Protein AF-A0A840YMT1-F1 (afdb_monomer_lite)

Foldseek 3Di:
DDFADDDDPDDPDRVLVVVLCCCCVVVVDDNVNDDDDRGHDDPLSVLLSVLVVCVVVVHDLVAWDKQFAALVVVVVCPDPVVQVVNCVPPVHHQWDFADDPDSGITTTRGDPSSVDQDPPPPSRD

InterPro domains:
  IPR003848 Domain of unknown function DUF218 [PF02698] (3-71)
  IPR014729 Rossmann-like alpha/beta/alpha sandwich fold [G3DSA:3.40.50.620] (3-75)

Structure (mmCIF, N/CA/C/O backbone):
data_AF-A0A840YMT1-F1
#
_entry.id   AF-A0A840YMT1-F1
#
loop_
_atom_site.group_PDB
_atom_site.id
_atom_site.type_symbol
_atom_site.label_atom_id
_atom_site.label_alt_id
_atom_site.label_comp_id
_atom_site.label_asym_id
_atom_site.label_entity_id
_atom_site.label_seq_id
_atom_site.pdbx_PDB_ins_code
_atom_site.Cartn_x
_atom_site.Cartn_y
_atom_site.Cartn_z
_atom_site.occupancy
_atom_site.B_iso_or_equiv
_atom_site.auth_seq_id
_atom_site.auth_comp_id
_atom_site.auth_asym_id
_atom_site.auth_atom_id
_atom_site.pdbx_PDB_model_num
ATOM 1 N N . MET A 1 1 ? 11.744 -19.895 0.369 1.00 30.20 1 MET A N 1
ATOM 2 C CA . MET A 1 1 ? 10.490 -19.388 0.963 1.00 30.20 1 MET A CA 1
ATOM 3 C C . MET A 1 1 ? 10.846 -18.358 2.034 1.00 30.20 1 MET A C 1
ATOM 5 O O . MET A 1 1 ? 11.287 -18.741 3.109 1.00 30.20 1 MET A O 1
ATOM 9 N N . THR A 1 2 ? 10.772 -17.061 1.722 1.00 32.38 2 THR A N 1
ATOM 10 C CA . THR A 1 2 ? 11.031 -15.965 2.683 1.00 32.38 2 THR A CA 1
ATOM 11 C C . THR A 1 2 ? 10.104 -14.778 2.410 1.00 32.38 2 THR A C 1
ATOM 13 O O . THR A 1 2 ? 10.580 -13.664 2.250 1.00 32.38 2 THR A O 1
ATOM 16 N N . GLY A 1 3 ? 8.793 -15.025 2.305 1.00 33.50 3 GLY A N 1
ATOM 17 C CA . GLY A 1 3 ? 7.747 -13.992 2.380 1.00 33.50 3 GLY A CA 1
ATOM 18 C C . GLY A 1 3 ? 7.661 -13.433 3.804 1.00 33.50 3 GLY A C 1
ATOM 19 O O . GLY A 1 3 ? 7.792 -14.213 4.745 1.00 33.50 3 GLY A O 1
ATOM 20 N N . GLY A 1 4 ? 7.515 -12.119 3.986 1.00 36.34 4 GLY A N 1
ATOM 21 C CA . GLY A 1 4 ? 7.139 -11.524 5.280 1.00 36.34 4 GLY A CA 1
ATOM 22 C C . GLY A 1 4 ? 8.239 -11.100 6.267 1.00 36.34 4 GLY A C 1
ATOM 23 O O . GLY A 1 4 ? 7.937 -10.411 7.234 1.00 36.34 4 GLY A O 1
ATOM 24 N N . ARG A 1 5 ? 9.513 -11.48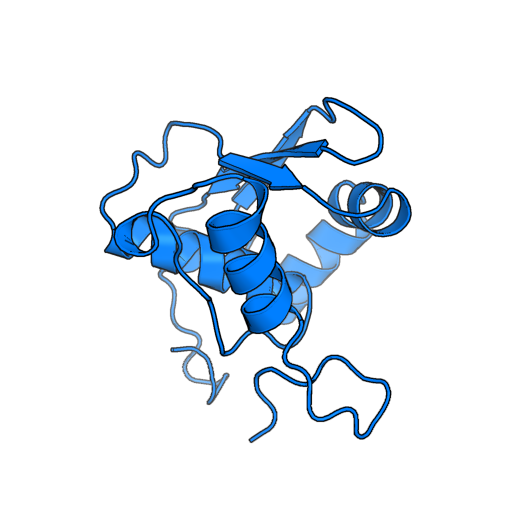0 6.094 1.00 43.16 5 ARG A N 1
ATOM 25 C CA . ARG A 1 5 ? 10.551 -11.223 7.121 1.00 43.16 5 ARG A CA 1
ATOM 26 C C . ARG A 1 5 ? 11.340 -9.940 6.862 1.00 43.16 5 ARG A C 1
ATOM 28 O O . ARG A 1 5 ? 12.496 -10.006 6.442 1.00 43.16 5 ARG A O 1
ATOM 35 N N . ALA A 1 6 ? 10.742 -8.786 7.149 1.00 38.09 6 ALA A N 1
ATOM 36 C CA . 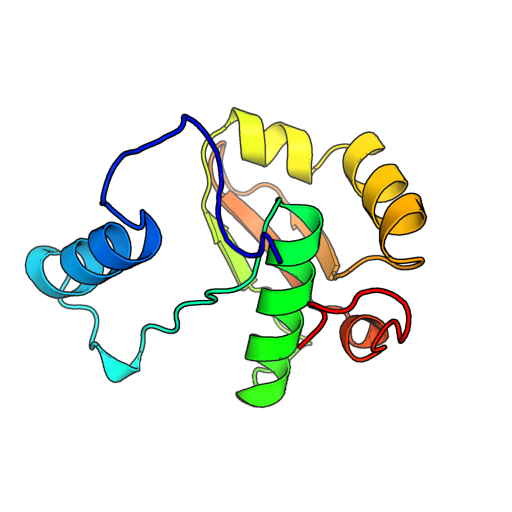ALA A 1 6 ? 11.523 -7.572 7.367 1.00 38.09 6 ALA A CA 1
ATOM 37 C C . ALA A 1 6 ? 12.448 -7.804 8.580 1.00 38.09 6 ALA A C 1
ATOM 39 O O . ALA A 1 6 ? 11.995 -8.095 9.681 1.00 38.09 6 ALA A O 1
ATOM 40 N N . HIS A 1 7 ? 13.759 -7.785 8.350 1.00 37.50 7 HIS A N 1
ATOM 41 C CA . HIS A 1 7 ? 14.780 -7.937 9.390 1.00 37.50 7 HIS A CA 1
ATOM 42 C C . HIS A 1 7 ? 14.964 -6.615 10.166 1.00 37.50 7 HIS A C 1
ATOM 44 O O . HIS A 1 7 ? 14.860 -5.555 9.550 1.00 37.50 7 HIS A O 1
ATOM 50 N N . PRO A 1 8 ? 15.297 -6.652 11.475 1.00 39.00 8 PRO A N 1
ATOM 51 C CA . PRO A 1 8 ? 16.264 -7.564 12.079 1.00 39.00 8 PRO A CA 1
ATOM 52 C C . PRO A 1 8 ? 15.703 -8.927 12.493 1.00 39.00 8 PRO A C 1
ATOM 54 O O . PRO A 1 8 ? 14.521 -9.125 12.735 1.00 39.00 8 PRO A O 1
ATOM 57 N N . ARG A 1 9 ? 16.624 -9.886 12.536 1.00 38.31 9 ARG A N 1
ATOM 58 C CA . ARG A 1 9 ? 16.445 -11.316 12.803 1.00 38.31 9 ARG A CA 1
ATOM 59 C C . ARG A 1 9 ? 15.851 -11.491 14.207 1.00 38.31 9 ARG A C 1
ATOM 61 O O . ARG A 1 9 ? 16.431 -10.982 15.157 1.00 38.31 9 ARG A O 1
ATOM 68 N N . ALA A 1 10 ? 14.798 -12.298 14.328 1.00 37.69 10 ALA A N 1
ATOM 69 C CA . ALA A 1 10 ? 14.352 -12.912 15.584 1.00 37.69 10 ALA A CA 1
ATOM 70 C C . ALA A 1 10 ? 13.682 -12.008 16.642 1.00 37.69 10 ALA A C 1
ATOM 72 O O . ALA A 1 10 ? 14.043 -12.054 17.815 1.00 37.69 10 ALA A O 1
ATOM 73 N N . THR A 1 11 ? 12.612 -11.305 16.280 1.00 36.50 11 THR A N 1
ATOM 74 C CA . THR A 1 11 ? 11.575 -10.944 17.258 1.00 36.50 11 THR A CA 1
ATOM 75 C C . THR A 1 11 ? 10.278 -11.650 16.877 1.00 36.50 11 THR A C 1
ATOM 77 O O . THR A 1 11 ? 9.831 -11.586 15.737 1.00 36.50 11 THR A O 1
ATOM 80 N N . GLY A 1 12 ? 9.690 -12.390 17.819 1.00 41.44 12 GLY A N 1
ATOM 81 C CA . GLY A 1 12 ? 8.434 -13.132 17.644 1.00 41.44 12 GLY A CA 1
ATOM 82 C C . GLY A 1 12 ? 7.190 -12.241 17.571 1.00 41.44 12 GLY A C 1
ATOM 83 O O . GLY A 1 12 ? 6.121 -12.678 17.975 1.00 41.44 12 GLY A O 1
ATOM 84 N N . PHE A 1 13 ? 7.342 -11.004 17.096 1.00 47.00 13 PHE A N 1
ATOM 85 C CA . PHE A 1 13 ? 6.286 -10.007 16.981 1.00 47.00 13 PHE A CA 1
ATOM 86 C C . PHE A 1 13 ? 6.138 -9.646 15.505 1.00 47.00 13 PHE A C 1
ATOM 88 O O . PHE A 1 13 ? 7.043 -9.060 14.908 1.00 47.00 13 PHE A O 1
ATOM 95 N N . VAL A 1 14 ? 5.020 -10.034 14.898 1.00 71.94 14 VAL A N 1
ATOM 96 C CA . VAL A 1 14 ? 4.656 -9.589 13.551 1.00 71.94 14 VAL A CA 1
ATOM 97 C C . VAL A 1 14 ? 4.119 -8.168 13.707 1.00 71.94 14 VAL A C 1
ATOM 99 O O . VAL A 1 14 ? 3.065 -7.978 14.303 1.00 71.94 14 VAL A O 1
ATOM 102 N N . GLU A 1 15 ? 4.842 -7.160 13.212 1.00 78.00 15 GLU A N 1
ATOM 103 C CA . GLU A 1 15 ? 4.470 -5.735 13.326 1.00 78.00 15 GLU A CA 1
ATOM 104 C C . GLU A 1 15 ? 2.997 -5.479 12.957 1.00 78.00 15 GLU A C 1
ATOM 106 O O . GLU A 1 15 ? 2.302 -4.728 13.637 1.00 78.00 15 GLU A O 1
ATOM 111 N N . ALA A 1 16 ? 2.490 -6.180 11.937 1.00 84.31 16 ALA A N 1
ATOM 112 C CA . ALA A 1 16 ? 1.097 -6.095 11.512 1.00 84.31 16 ALA A CA 1
ATOM 113 C C . ALA A 1 16 ? 0.085 -6.577 12.573 1.00 84.31 16 ALA A C 1
ATOM 115 O O . ALA A 1 16 ? -0.989 -5.986 12.689 1.00 84.31 16 ALA A O 1
ATOM 116 N N . ASP A 1 17 ? 0.414 -7.606 13.361 1.00 88.81 17 ASP A N 1
ATOM 117 C CA . ASP A 1 17 ? -0.459 -8.112 14.429 1.00 88.81 17 ASP A CA 1
ATOM 118 C C . ASP A 1 17 ? -0.528 -7.123 15.598 1.00 88.81 17 ASP A C 1
ATOM 120 O O . ASP A 1 17 ? -1.616 -6.835 16.096 1.00 88.81 17 ASP A O 1
ATOM 124 N N . GLU A 1 18 ? 0.607 -6.525 15.971 1.00 91.00 18 GLU A N 1
ATOM 125 C CA . GLU A 1 18 ? 0.672 -5.475 16.998 1.00 91.00 18 GLU A CA 1
ATOM 126 C C . GLU A 1 18 ? -0.072 -4.208 16.553 1.00 91.00 18 GLU A C 1
ATOM 128 O O . GLU A 1 18 ? -0.851 -3.628 17.313 1.00 91.00 18 GLU A O 1
ATOM 133 N N . MET A 1 19 ? 0.097 -3.798 15.291 1.00 91.69 19 MET A N 1
ATOM 134 C CA . MET A 1 19 ? -0.664 -2.689 14.713 1.00 91.69 19 MET A CA 1
ATOM 135 C C . MET A 1 19 ? -2.167 -2.979 14.722 1.00 91.69 19 MET A C 1
ATOM 137 O O . MET A 1 19 ? -2.956 -2.115 15.108 1.00 91.69 19 MET A O 1
ATOM 141 N N . ARG A 1 20 ? -2.581 -4.193 14.341 1.00 93.69 20 ARG A N 1
ATOM 142 C CA . ARG A 1 20 ? -3.987 -4.607 14.386 1.00 93.69 20 ARG A CA 1
ATOM 143 C C . ARG A 1 20 ? -4.532 -4.588 15.812 1.00 93.69 20 ARG A C 1
ATOM 145 O O . ARG A 1 20 ? -5.626 -4.064 16.017 1.00 93.69 20 ARG A O 1
ATOM 152 N N . ALA A 1 21 ? -3.792 -5.123 16.782 1.00 94.56 21 ALA A N 1
ATOM 153 C CA . ALA A 1 21 ? -4.180 -5.094 18.189 1.00 94.56 21 ALA A CA 1
ATOM 154 C C . ALA A 1 21 ? -4.349 -3.650 18.678 1.00 94.56 21 ALA A C 1
ATOM 156 O O . ALA A 1 21 ? -5.399 -3.300 19.210 1.00 94.56 21 ALA A O 1
ATOM 157 N N . ALA A 1 22 ? -3.391 -2.765 18.386 1.00 95.50 22 ALA A N 1
ATOM 158 C CA . ALA A 1 22 ? -3.488 -1.351 18.737 1.00 95.50 22 ALA A CA 1
ATOM 159 C C . ALA A 1 22 ? -4.714 -0.665 18.098 1.00 95.50 22 ALA A C 1
ATOM 161 O O . ALA A 1 22 ? -5.432 0.067 18.785 1.00 95.50 22 ALA A O 1
ATOM 162 N N . LEU A 1 23 ? -4.992 -0.911 16.812 1.00 96.62 23 LEU A N 1
ATOM 163 C CA . LEU A 1 23 ? -6.167 -0.370 16.113 1.00 96.62 23 LEU A CA 1
ATOM 164 C C . LEU A 1 23 ? -7.486 -0.804 16.772 1.00 96.62 23 LEU A C 1
ATOM 166 O O . LEU A 1 23 ? -8.389 0.019 16.937 1.00 96.62 23 LEU A O 1
ATOM 170 N N . ILE A 1 24 ? -7.588 -2.064 17.194 1.00 97.75 24 ILE A N 1
ATOM 171 C CA . ILE A 1 24 ? -8.783 -2.600 17.858 1.00 97.75 24 ILE A CA 1
ATOM 172 C C . ILE A 1 24 ? -8.882 -2.076 19.294 1.00 97.75 24 ILE A C 1
ATOM 174 O O . ILE A 1 24 ? -9.875 -1.453 19.674 1.00 97.75 24 ILE A O 1
ATOM 178 N N . ASP A 1 25 ? -7.847 -2.289 20.099 1.00 97.75 25 ASP A N 1
ATOM 179 C CA . ASP A 1 25 ? -7.915 -2.105 21.545 1.00 97.75 25 ASP A CA 1
ATOM 180 C C . ASP A 1 25 ? -7.907 -0.631 21.934 1.00 97.75 25 ASP A C 1
ATOM 182 O O . ASP A 1 25 ? -8.680 -0.213 22.804 1.00 97.75 25 ASP A O 1
ATOM 186 N N . ARG A 1 26 ? -7.081 0.180 21.266 1.00 97.56 26 ARG A N 1
ATOM 187 C CA . ARG A 1 26 ? -6.930 1.607 21.574 1.00 97.56 26 ARG A CA 1
ATOM 188 C C . ARG A 1 26 ? -7.865 2.485 20.756 1.00 97.56 26 ARG A C 1
ATOM 190 O O . ARG A 1 26 ? -8.446 3.413 21.311 1.00 97.56 26 ARG A O 1
ATOM 197 N N . TYR A 1 27 ? -8.006 2.204 19.463 1.00 97.12 27 TYR A N 1
ATOM 198 C CA . TYR A 1 27 ? -8.741 3.074 18.535 1.00 97.12 27 TYR A CA 1
ATOM 199 C C . TYR A 1 27 ? -10.140 2.561 18.177 1.00 97.12 27 TYR A C 1
ATOM 201 O O . TYR A 1 27 ? -10.875 3.252 17.477 1.00 97.12 27 TYR A O 1
ATOM 209 N N . LYS A 1 28 ? -10.536 1.391 18.698 1.00 97.75 28 LYS A N 1
ATOM 210 C CA . LYS A 1 28 ? -11.873 0.797 18.526 1.00 97.75 28 LYS A CA 1
ATOM 211 C C . LYS A 1 28 ? -12.259 0.567 17.065 1.00 97.75 28 LYS A C 1
ATOM 213 O O . LYS A 1 28 ? -13.443 0.534 16.733 1.00 97.75 28 LYS A O 1
ATOM 218 N N . VAL A 1 29 ? -11.268 0.364 16.197 1.00 97.44 29 VAL A N 1
ATOM 219 C CA . VAL A 1 29 ? -11.508 -0.047 14.814 1.00 97.44 29 VAL A CA 1
ATOM 220 C C . VAL A 1 29 ? -12.057 -1.478 14.830 1.00 97.44 29 VAL A C 1
ATOM 222 O O . VAL A 1 29 ? -11.444 -2.352 15.448 1.00 97.44 29 VAL A O 1
ATOM 225 N N . PRO A 1 30 ? -13.200 -1.759 14.177 1.00 97.69 30 PRO A N 1
ATOM 226 C CA . PRO A 1 30 ? -13.733 -3.112 14.116 1.00 97.69 30 PRO A CA 1
ATOM 227 C C . PRO A 1 30 ? -12.730 -4.075 13.481 1.00 97.69 30 PRO A C 1
ATOM 229 O O . PRO A 1 30 ? -12.189 -3.798 12.414 1.00 97.69 30 PRO A O 1
ATOM 232 N N . ALA A 1 31 ? -12.543 -5.248 14.085 1.00 95.88 31 ALA A N 1
ATOM 233 C CA . ALA A 1 31 ? -11.644 -6.278 13.562 1.00 95.88 31 ALA A CA 1
ATOM 234 C C . ALA A 1 31 ? -11.951 -6.667 12.102 1.00 95.88 31 ALA A C 1
ATOM 236 O O . ALA A 1 31 ? -11.031 -6.950 11.343 1.00 95.88 31 ALA A O 1
ATOM 237 N N . ALA A 1 32 ? -13.230 -6.652 11.712 1.00 95.62 32 ALA A N 1
ATOM 238 C CA . ALA A 1 32 ? -13.684 -6.946 10.352 1.00 95.62 32 ALA A CA 1
ATOM 239 C C . ALA A 1 32 ? -13.349 -5.842 9.328 1.00 95.62 32 ALA A C 1
ATOM 241 O O . ALA A 1 32 ? -13.456 -6.076 8.130 1.00 95.62 32 ALA A O 1
ATOM 242 N N . ALA A 1 33 ? -12.953 -4.650 9.784 1.00 94.75 33 ALA A N 1
ATOM 243 C CA . ALA A 1 33 ? -12.515 -3.541 8.937 1.00 94.75 33 ALA A CA 1
ATOM 244 C C . ALA A 1 33 ? -10.986 -3.505 8.747 1.00 94.75 33 ALA A C 1
ATOM 246 O O . ALA A 1 33 ? -10.470 -2.588 8.113 1.00 94.75 33 ALA A O 1
ATOM 247 N N . ILE A 1 34 ? -10.256 -4.473 9.314 1.00 94.81 34 ILE A N 1
ATOM 248 C CA . ILE A 1 34 ? -8.796 -4.551 9.243 1.00 94.81 34 ILE A CA 1
ATOM 249 C C . ILE A 1 34 ? -8.412 -5.793 8.449 1.00 94.81 34 ILE A C 1
ATOM 251 O O . ILE A 1 34 ? -8.774 -6.911 8.812 1.00 94.81 34 ILE A O 1
ATOM 255 N N . VAL A 1 35 ? -7.621 -5.590 7.401 1.00 93.31 35 VAL A N 1
ATOM 256 C CA . VAL A 1 35 ? -7.042 -6.662 6.590 1.00 93.31 35 VAL A CA 1
ATOM 257 C C . VAL A 1 35 ? -5.528 -6.622 6.747 1.00 93.31 35 VAL A C 1
ATOM 259 O O . VAL A 1 35 ? -4.926 -5.553 6.674 1.00 93.31 35 VAL A O 1
ATOM 262 N N . ILE A 1 36 ? -4.923 -7.787 6.978 1.00 91.19 36 ILE A N 1
ATOM 263 C CA . ILE A 1 36 ? -3.470 -7.955 7.055 1.00 91.19 36 ILE A CA 1
ATOM 264 C C . ILE A 1 36 ? -2.997 -8.651 5.783 1.00 91.19 36 ILE A C 1
ATOM 266 O O . ILE A 1 36 ? -3.536 -9.685 5.394 1.00 91.19 36 ILE A O 1
ATOM 270 N N . GLU A 1 37 ? -1.962 -8.094 5.165 1.00 88.31 37 GLU A N 1
ATOM 271 C CA . GLU A 1 37 ? -1.229 -8.719 4.069 1.00 88.31 37 GLU A CA 1
ATOM 272 C C . GLU A 1 37 ? -0.011 -9.466 4.655 1.00 88.31 37 GLU A C 1
ATOM 274 O O . GLU A 1 37 ? 0.839 -8.819 5.269 1.00 88.31 37 GLU A O 1
ATOM 279 N N . PRO A 1 38 ? 0.082 -10.808 4.541 1.00 80.12 38 PRO A N 1
ATOM 280 C CA . PRO A 1 38 ? 1.095 -11.580 5.268 1.00 80.12 38 PRO A CA 1
ATOM 281 C C . PRO A 1 38 ? 2.352 -11.924 4.448 1.00 80.12 38 PRO A C 1
ATOM 283 O O . PRO A 1 38 ? 3.289 -12.515 4.993 1.00 80.12 38 PRO A O 1
ATOM 286 N N . TYR A 1 39 ? 2.394 -11.625 3.146 1.00 78.44 39 TYR A N 1
ATOM 287 C CA . TYR A 1 39 ? 3.409 -12.167 2.237 1.00 78.44 39 TYR A CA 1
ATOM 288 C C . TYR A 1 39 ? 4.467 -11.151 1.793 1.00 78.44 39 TYR A C 1
ATOM 290 O O . TYR A 1 39 ? 5.552 -11.566 1.360 1.00 78.44 39 TYR A O 1
ATOM 298 N N . ALA A 1 40 ? 4.216 -9.843 1.903 1.00 79.00 40 ALA A N 1
ATOM 299 C CA . ALA A 1 40 ? 5.151 -8.826 1.441 1.00 79.00 40 ALA A CA 1
ATOM 300 C C . ALA A 1 40 ? 6.501 -8.908 2.156 1.00 79.00 40 ALA A C 1
ATOM 302 O O . ALA A 1 40 ? 6.611 -9.095 3.362 1.00 79.00 40 ALA A O 1
ATOM 303 N N . ARG A 1 41 ? 7.567 -8.744 1.376 1.00 77.88 41 ARG A N 1
ATOM 304 C CA . ARG A 1 41 ? 8.961 -8.821 1.846 1.00 77.88 41 ARG A CA 1
ATOM 305 C C . ARG A 1 41 ? 9.599 -7.444 1.949 1.00 77.88 41 ARG A C 1
ATOM 307 O O . ARG A 1 41 ? 10.447 -7.210 2.799 1.00 77.88 41 ARG A O 1
ATOM 314 N N . HIS A 1 42 ? 9.186 -6.556 1.051 1.00 84.19 42 HIS A N 1
ATOM 315 C CA . HIS A 1 42 ? 9.688 -5.197 0.903 1.00 84.19 42 HIS A CA 1
ATOM 316 C C . HIS A 1 42 ? 8.559 -4.285 0.408 1.00 84.19 42 HIS A C 1
ATOM 318 O O . HIS A 1 42 ? 7.494 -4.756 -0.001 1.00 84.19 42 HIS A O 1
ATOM 324 N N . THR A 1 43 ? 8.812 -2.976 0.385 1.00 87.94 43 THR A N 1
ATOM 325 C CA . THR A 1 43 ? 7.841 -1.949 -0.023 1.00 87.94 43 THR A CA 1
ATOM 326 C C . THR A 1 43 ? 7.243 -2.189 -1.416 1.00 87.94 43 THR A C 1
ATOM 328 O O . THR A 1 43 ? 6.049 -1.984 -1.592 1.00 87.94 43 THR A O 1
ATOM 331 N N . THR A 1 44 ? 8.032 -2.675 -2.385 1.00 90.19 44 THR A N 1
ATOM 332 C CA . THR A 1 44 ? 7.554 -2.996 -3.745 1.00 90.19 44 THR A CA 1
ATOM 333 C C . THR A 1 44 ? 6.425 -4.037 -3.707 1.00 90.19 44 THR A C 1
ATOM 335 O O . THR A 1 44 ? 5.310 -3.780 -4.155 1.00 90.19 44 THR A O 1
ATOM 338 N N . THR A 1 45 ? 6.688 -5.195 -3.085 1.00 88.69 45 THR A N 1
ATOM 339 C CA . THR A 1 45 ? 5.698 -6.275 -2.924 1.00 88.69 45 THR A CA 1
ATOM 340 C C . THR A 1 45 ? 4.542 -5.887 -2.007 1.00 88.69 45 THR A C 1
ATOM 342 O O . THR A 1 45 ? 3.442 -6.389 -2.187 1.00 88.69 45 THR A O 1
ATOM 345 N N . ASN A 1 46 ? 4.772 -4.981 -1.049 1.00 90.94 46 ASN A N 1
ATOM 346 C CA . ASN A 1 46 ? 3.723 -4.483 -0.163 1.00 90.94 46 ASN A CA 1
ATOM 347 C C . ASN A 1 46 ? 2.671 -3.695 -0.951 1.00 90.94 46 ASN A C 1
ATOM 349 O O . ASN A 1 46 ? 1.494 -4.026 -0.864 1.00 90.94 46 ASN A O 1
ATOM 353 N N . LEU A 1 47 ? 3.084 -2.739 -1.793 1.00 94.25 47 LEU A N 1
ATOM 354 C CA . LEU A 1 47 ? 2.134 -1.980 -2.612 1.00 94.25 47 LEU A CA 1
ATOM 355 C C . LEU A 1 47 ? 1.415 -2.857 -3.637 1.00 94.25 47 LEU A C 1
ATOM 357 O O . LEU A 1 47 ? 0.206 -2.724 -3.785 1.00 94.25 47 LEU A O 1
ATOM 361 N N . ARG A 1 48 ? 2.121 -3.783 -4.302 1.00 93.56 48 ARG A N 1
ATOM 362 C CA . ARG A 1 48 ? 1.487 -4.743 -5.224 1.00 93.56 48 ARG A CA 1
ATOM 363 C C . ARG A 1 48 ? 0.409 -5.561 -4.510 1.00 93.56 48 ARG A C 1
ATOM 365 O O . ARG A 1 48 ? -0.729 -5.617 -4.969 1.00 93.56 48 ARG A O 1
ATOM 372 N N . ASN A 1 49 ? 0.758 -6.191 -3.387 1.00 93.00 49 ASN A N 1
ATOM 373 C CA . ASN A 1 49 ? -0.167 -7.064 -2.668 1.00 93.00 49 ASN A CA 1
ATOM 374 C C . ASN A 1 49 ? -1.331 -6.262 -2.058 1.00 93.00 49 ASN A C 1
ATOM 376 O O . ASN A 1 49 ? -2.468 -6.724 -2.099 1.00 93.00 49 ASN A O 1
ATOM 380 N N . ALA A 1 50 ? -1.084 -5.041 -1.572 1.00 93.88 50 ALA A N 1
ATOM 381 C CA . ALA A 1 50 ? -2.136 -4.136 -1.118 1.00 93.88 50 ALA A CA 1
ATOM 382 C C . ALA A 1 50 ? -3.091 -3.749 -2.259 1.00 93.88 50 ALA A C 1
ATOM 384 O O . ALA A 1 50 ? -4.306 -3.817 -2.075 1.00 93.88 50 ALA A O 1
ATOM 385 N N . THR A 1 51 ? -2.572 -3.418 -3.449 1.00 95.62 51 THR A N 1
ATOM 386 C CA . THR A 1 51 ? -3.398 -3.171 -4.640 1.00 95.62 51 THR A CA 1
ATOM 387 C C . THR A 1 51 ? -4.272 -4.382 -4.955 1.00 95.62 51 THR A C 1
ATOM 389 O O . THR A 1 51 ? -5.482 -4.236 -5.097 1.00 95.62 51 THR A O 1
ATOM 392 N N . ARG A 1 52 ? -3.705 -5.592 -4.983 1.00 94.31 52 ARG A N 1
ATOM 393 C CA . ARG A 1 52 ? -4.483 -6.815 -5.236 1.00 94.31 52 ARG A CA 1
ATOM 394 C C . ARG A 1 52 ? -5.550 -7.070 -4.178 1.00 94.31 52 ARG A C 1
ATOM 396 O O . ARG A 1 52 ? -6.670 -7.417 -4.526 1.00 94.31 52 ARG A O 1
ATOM 403 N N . LEU A 1 53 ? -5.246 -6.856 -2.897 1.00 94.12 53 LEU A N 1
ATOM 404 C CA . LEU A 1 53 ? -6.241 -6.974 -1.829 1.00 94.12 53 LEU A CA 1
ATOM 405 C C . LEU A 1 53 ? -7.389 -5.978 -2.015 1.00 94.12 53 LEU A C 1
ATOM 407 O O . LEU A 1 53 ? -8.549 -6.363 -1.882 1.00 94.12 53 LEU A O 1
ATOM 411 N N . LEU A 1 54 ? -7.090 -4.721 -2.361 1.00 94.50 54 LEU A N 1
ATOM 412 C CA . LEU A 1 54 ? -8.111 -3.717 -2.676 1.00 94.50 54 LEU A CA 1
ATOM 413 C C . LEU A 1 54 ? -9.013 -4.185 -3.825 1.00 94.50 54 LEU A C 1
ATOM 415 O O . LEU A 1 54 ? -10.233 -4.074 -3.723 1.00 94.50 54 LEU A O 1
ATOM 419 N N . MET A 1 55 ? -8.431 -4.764 -4.874 1.00 94.38 55 MET A N 1
ATOM 420 C CA . MET A 1 55 ? -9.175 -5.307 -6.013 1.00 94.38 55 MET A CA 1
ATOM 421 C C . MET A 1 55 ? -10.057 -6.495 -5.612 1.00 94.38 55 MET A C 1
ATOM 423 O O . MET A 1 55 ? -11.252 -6.487 -5.900 1.00 94.38 55 MET A O 1
ATOM 427 N N . THR A 1 56 ? -9.517 -7.460 -4.863 1.00 93.88 56 THR A N 1
ATOM 428 C CA . THR A 1 56 ? -10.262 -8.621 -4.347 1.00 93.88 56 THR A CA 1
ATOM 429 C C . THR A 1 56 ? -11.433 -8.212 -3.449 1.00 93.88 56 THR A C 1
ATOM 431 O O . THR A 1 56 ? -12.478 -8.857 -3.461 1.00 93.88 56 THR A O 1
ATOM 434 N N . MET A 1 57 ? -11.294 -7.121 -2.691 1.00 93.88 57 MET A N 1
ATOM 435 C CA . MET A 1 57 ? -12.370 -6.562 -1.863 1.00 93.88 57 MET A CA 1
ATOM 436 C C . MET A 1 57 ? -13.396 -5.732 -2.654 1.00 93.88 57 MET A C 1
ATOM 438 O O . MET A 1 57 ? -14.360 -5.242 -2.066 1.00 93.88 57 MET A O 1
ATOM 442 N N . GLY A 1 58 ? -13.203 -5.536 -3.962 1.00 94.50 58 GLY A N 1
ATOM 443 C CA . GLY A 1 58 ? -14.067 -4.690 -4.788 1.00 94.50 58 GLY A CA 1
ATOM 444 C C . GLY A 1 58 ? -13.932 -3.195 -4.482 1.00 94.50 58 GLY A C 1
ATOM 445 O O . GLY A 1 58 ? -14.882 -2.435 -4.684 1.00 94.50 58 GLY A O 1
ATOM 446 N N . ALA A 1 59 ? -12.779 -2.755 -3.968 1.00 93.75 59 ALA A N 1
ATOM 447 C CA . ALA A 1 59 ? -12.536 -1.345 -3.699 1.00 93.75 59 ALA A CA 1
ATOM 448 C C . ALA A 1 59 ? -12.541 -0.527 -5.009 1.00 93.75 59 ALA A C 1
ATOM 450 O O . ALA A 1 59 ? -12.035 -0.982 -6.038 1.00 93.75 59 ALA A O 1
ATOM 451 N N . PRO A 1 60 ? -13.078 0.705 -5.000 1.00 93.12 60 PRO A N 1
ATOM 452 C CA . PRO A 1 60 ? -13.134 1.535 -6.197 1.00 93.12 60 PRO A CA 1
ATOM 453 C C . PRO A 1 60 ? -11.739 2.066 -6.559 1.00 93.12 60 PRO A C 1
ATOM 455 O O . PRO A 1 60 ? -11.275 3.036 -5.967 1.00 93.12 60 PRO A O 1
ATOM 458 N N . LEU A 1 61 ? -11.095 1.488 -7.577 1.00 91.00 61 LEU A N 1
ATOM 459 C CA . LEU A 1 61 ? -9.720 1.843 -7.990 1.00 91.00 61 LEU A CA 1
ATOM 460 C C . LEU A 1 61 ? -9.569 3.282 -8.512 1.00 91.00 61 LEU A C 1
ATOM 462 O O . LEU A 1 61 ? -8.468 3.820 -8.555 1.00 91.00 61 LEU A O 1
ATOM 466 N N . GLY A 1 62 ? -10.679 3.932 -8.873 1.00 93.38 62 GLY A N 1
ATOM 467 C CA . GLY A 1 62 ? -10.710 5.360 -9.202 1.00 93.38 62 GLY A CA 1
ATOM 468 C C . GLY A 1 62 ? -10.600 6.293 -7.988 1.00 93.38 62 GLY A C 1
ATOM 469 O O . GLY A 1 62 ? -10.642 7.509 -8.164 1.00 93.38 62 GLY A O 1
ATOM 470 N N . ARG A 1 63 ? -10.509 5.755 -6.764 1.00 94.88 63 ARG A N 1
ATOM 471 C CA . ARG A 1 63 ? -10.295 6.522 -5.533 1.00 94.88 63 ARG A CA 1
ATOM 472 C C . ARG A 1 63 ? -8.912 6.253 -4.966 1.00 94.88 63 ARG A C 1
ATOM 474 O O . ARG A 1 63 ? -8.423 5.127 -4.998 1.00 94.88 63 ARG A O 1
ATOM 481 N N . ASP A 1 64 ? -8.327 7.299 -4.399 1.00 97.00 64 ASP A N 1
ATOM 482 C CA . ASP A 1 64 ? -7.028 7.196 -3.750 1.00 97.00 64 ASP A CA 1
ATOM 483 C C . ASP A 1 64 ? -7.158 6.521 -2.386 1.00 97.00 64 ASP A C 1
ATOM 485 O O . ASP A 1 64 ? -8.067 6.810 -1.604 1.00 97.00 64 ASP A O 1
ATOM 489 N N . ALA A 1 65 ? -6.215 5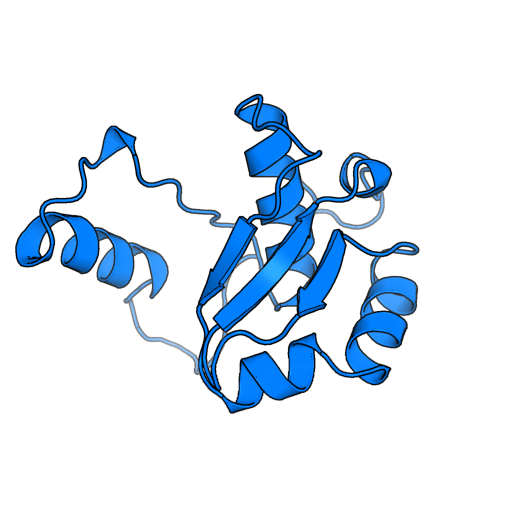.631 -2.108 1.00 96.69 65 ALA A N 1
ATOM 490 C CA . ALA A 1 65 ? -5.908 5.158 -0.774 1.00 96.69 65 ALA A CA 1
ATOM 491 C C . ALA A 1 65 ? -4.904 6.110 -0.102 1.00 96.69 65 ALA A C 1
ATOM 493 O O . ALA A 1 65 ? -4.169 6.843 -0.769 1.00 96.69 65 ALA A O 1
ATOM 494 N N . LEU A 1 66 ? -4.852 6.070 1.229 1.00 97.38 66 LEU A N 1
ATOM 495 C CA . LEU A 1 66 ? -3.866 6.800 2.020 1.00 97.38 66 LEU A CA 1
ATOM 496 C C . LEU A 1 66 ? -2.792 5.828 2.513 1.00 97.38 66 LEU A C 1
ATOM 498 O O . LEU A 1 66 ? -3.089 4.914 3.281 1.00 97.38 66 LEU A O 1
ATOM 502 N N . ILE A 1 67 ? -1.544 6.037 2.101 1.00 96.88 67 ILE A N 1
ATOM 503 C CA . ILE A 1 67 ? -0.393 5.359 2.697 1.00 96.88 67 ILE A CA 1
ATOM 504 C C . ILE A 1 67 ? 0.040 6.156 3.923 1.00 96.88 67 ILE A C 1
ATOM 506 O O . ILE A 1 67 ? 0.330 7.347 3.811 1.00 96.88 67 ILE A O 1
ATOM 510 N N . VAL A 1 68 ? 0.155 5.478 5.065 1.00 95.75 68 VAL A N 1
ATOM 511 C CA . VAL A 1 68 ? 0.720 6.029 6.302 1.00 95.75 68 VAL A CA 1
ATOM 512 C C . VAL A 1 68 ? 2.019 5.295 6.618 1.00 95.75 68 VAL A C 1
ATOM 514 O O . VAL A 1 68 ? 2.033 4.073 6.735 1.00 95.75 68 VAL A O 1
ATOM 517 N N . CYS A 1 69 ? 3.125 6.026 6.731 1.00 93.75 69 CYS A N 1
ATOM 518 C CA . CYS A 1 69 ? 4.447 5.461 7.002 1.00 93.75 69 CYS A CA 1
ATOM 519 C C . CYS A 1 69 ? 5.375 6.495 7.653 1.00 93.75 69 CYS A C 1
ATOM 521 O O . CYS A 1 69 ? 5.029 7.666 7.789 1.00 93.75 69 CYS A O 1
ATOM 523 N N . ASN A 1 70 ? 6.575 6.086 8.070 1.00 94.75 70 ASN A N 1
ATOM 524 C CA . ASN A 1 70 ? 7.539 7.043 8.617 1.00 94.75 70 ASN A CA 1
ATOM 525 C C . ASN A 1 70 ? 8.076 8.005 7.527 1.00 94.75 70 ASN A C 1
ATOM 527 O O . ASN A 1 70 ? 8.044 7.670 6.338 1.00 94.75 70 ASN A O 1
ATOM 531 N N . PRO A 1 71 ? 8.638 9.175 7.896 1.00 95.69 71 PRO A N 1
ATOM 532 C CA . PRO A 1 71 ? 9.088 10.166 6.916 1.00 95.69 71 PRO A CA 1
ATOM 533 C C . PRO A 1 71 ? 10.148 9.675 5.925 1.00 95.69 71 PRO A C 1
ATOM 535 O O . PRO A 1 71 ? 10.139 10.082 4.764 1.00 95.69 71 PRO A O 1
ATOM 538 N N . GLY A 1 72 ? 11.040 8.773 6.347 1.00 94.81 72 GLY A N 1
ATOM 539 C CA . GLY A 1 72 ? 12.044 8.181 5.461 1.00 94.81 72 GLY A CA 1
ATOM 540 C C . GLY A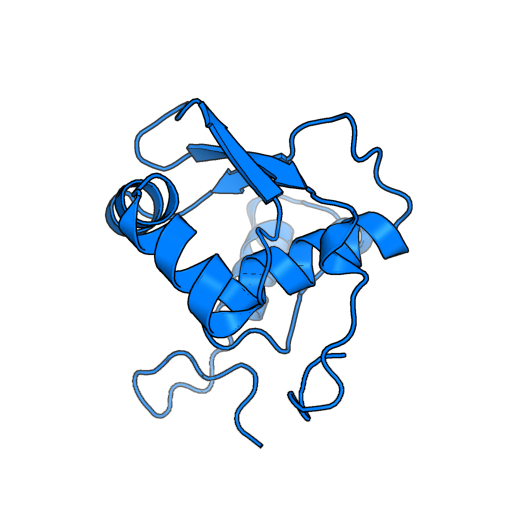 1 72 ? 11.411 7.285 4.396 1.00 94.81 72 GLY A C 1
ATOM 541 O O . GLY A 1 72 ? 11.749 7.379 3.219 1.00 94.81 72 GLY A O 1
ATOM 542 N N . 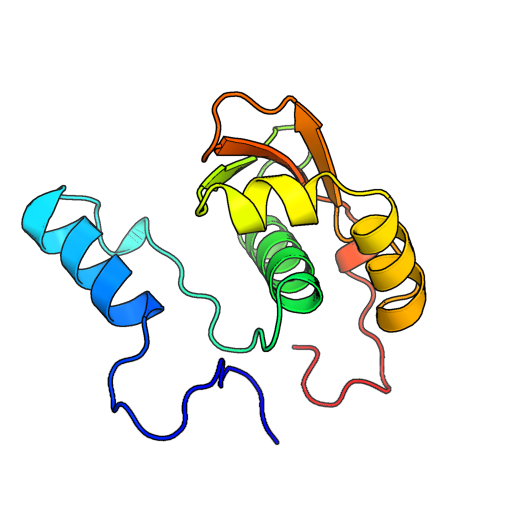GLN A 1 73 ? 10.440 6.454 4.781 1.00 93.12 73 GLN A N 1
ATOM 543 C CA . GLN A 1 73 ? 9.663 5.646 3.840 1.00 93.12 73 GLN A CA 1
ATOM 544 C C . GLN A 1 73 ? 8.811 6.515 2.913 1.00 93.12 73 GLN A C 1
ATOM 546 O O . GLN A 1 73 ? 8.801 6.262 1.712 1.00 93.12 73 GLN A O 1
ATOM 551 N N . SER A 1 74 ? 8.186 7.573 3.431 1.00 95.81 74 SER A N 1
ATOM 552 C CA . SER A 1 74 ? 7.432 8.537 2.621 1.00 95.81 74 SER A CA 1
ATOM 553 C C . SER A 1 74 ? 8.320 9.228 1.576 1.00 95.81 74 SER A C 1
ATOM 555 O O . SER A 1 74 ? 7.933 9.395 0.415 1.00 95.81 74 SER A O 1
ATOM 557 N N . ALA A 1 75 ? 9.549 9.595 1.953 1.00 94.94 75 ALA A N 1
ATOM 558 C CA . ALA A 1 75 ? 10.552 10.123 1.031 1.00 94.94 75 ALA A CA 1
ATOM 559 C C . ALA A 1 75 ? 10.940 9.104 -0.048 1.00 94.94 75 ALA A C 1
ATOM 561 O O . ALA A 1 75 ? 10.930 9.437 -1.232 1.00 94.94 75 ALA A O 1
ATOM 562 N N . ASN A 1 76 ? 11.214 7.861 0.353 1.00 94.25 76 ASN A N 1
ATOM 563 C CA . ASN A 1 76 ? 11.589 6.787 -0.563 1.00 94.25 76 ASN A CA 1
ATOM 564 C C . ASN A 1 76 ? 10.464 6.443 -1.549 1.00 94.25 76 ASN A C 1
ATOM 566 O O . ASN A 1 76 ? 10.730 6.302 -2.738 1.00 94.25 76 ASN A O 1
ATOM 570 N N . LEU A 1 77 ? 9.217 6.340 -1.085 1.00 95.88 77 LEU A N 1
ATOM 571 C CA . LEU A 1 77 ? 8.047 6.020 -1.912 1.00 95.88 77 LEU A CA 1
ATOM 572 C C . LEU A 1 77 ? 7.795 7.054 -3.012 1.00 95.88 77 LEU A C 1
ATOM 574 O O . LEU A 1 77 ? 7.432 6.692 -4.124 1.00 95.88 77 LEU A O 1
ATOM 578 N N . ALA A 1 78 ? 8.024 8.333 -2.720 1.00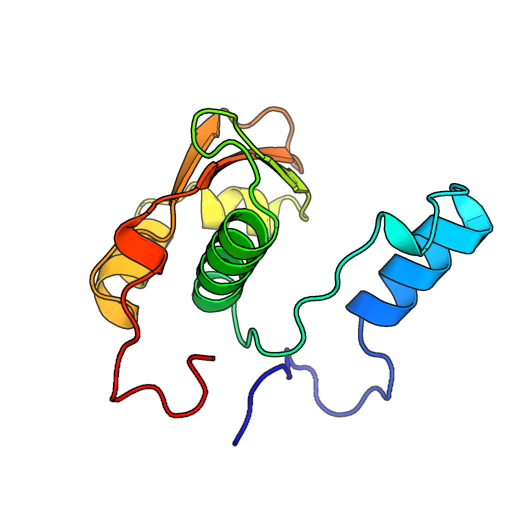 94.69 78 ALA A N 1
ATOM 579 C CA . ALA A 1 78 ? 7.860 9.415 -3.689 1.00 94.69 78 ALA A CA 1
ATOM 580 C C . ALA A 1 78 ? 9.090 9.616 -4.600 1.00 94.69 78 ALA A C 1
ATOM 582 O O . ALA A 1 78 ? 9.142 10.583 -5.360 1.00 94.69 78 ALA A O 1
ATOM 583 N N . SER A 1 79 ? 10.111 8.759 -4.498 1.00 96.06 79 SER A N 1
ATOM 584 C CA . SER A 1 79 ? 11.361 8.928 -5.240 1.00 96.06 79 SER A CA 1
ATOM 585 C C . SER A 1 79 ? 11.302 8.303 -6.643 1.00 96.06 79 SER A C 1
ATOM 587 O O . SER A 1 79 ? 10.715 7.231 -6.825 1.00 96.06 79 SER A O 1
ATOM 589 N N . PRO A 1 80 ? 11.996 8.888 -7.638 1.00 96.00 80 PRO A N 1
ATOM 590 C CA . PRO A 1 80 ? 12.177 8.254 -8.945 1.00 96.00 80 PRO A CA 1
ATOM 591 C C . PRO A 1 80 ? 12.860 6.882 -8.857 1.00 96.00 80 PRO A C 1
ATOM 593 O O . PRO A 1 80 ? 12.583 5.993 -9.660 1.00 96.00 80 PRO A O 1
ATOM 596 N N . GLN A 1 81 ? 13.737 6.687 -7.868 1.00 96.31 81 GLN A N 1
ATOM 597 C CA . GLN A 1 81 ? 14.432 5.421 -7.636 1.00 96.31 81 GLN A CA 1
ATOM 598 C C . GLN A 1 81 ? 13.456 4.304 -7.267 1.00 96.31 81 GLN A C 1
ATOM 600 O O . GLN A 1 81 ? 13.641 3.167 -7.696 1.00 96.31 81 GLN A O 1
ATOM 605 N N . PHE A 1 82 ? 12.404 4.614 -6.505 1.00 95.19 82 PHE A N 1
ATOM 606 C CA . PHE A 1 82 ? 11.371 3.635 -6.194 1.00 95.19 82 PHE A CA 1
ATOM 607 C C . PHE A 1 82 ? 10.575 3.235 -7.437 1.00 95.19 82 PHE A C 1
ATOM 609 O O . PHE A 1 82 ? 10.388 2.044 -7.673 1.00 95.19 82 PHE A O 1
ATOM 616 N N . ALA A 1 83 ? 10.197 4.200 -8.279 1.00 95.31 83 ALA A N 1
ATOM 617 C CA . ALA A 1 83 ? 9.542 3.902 -9.551 1.00 95.31 83 ALA A CA 1
ATOM 618 C C . ALA A 1 83 ? 10.429 3.025 -10.456 1.00 95.31 83 ALA A C 1
ATOM 620 O O . ALA A 1 83 ? 9.964 2.022 -10.999 1.00 95.31 83 ALA A O 1
ATOM 621 N N . ALA A 1 84 ? 11.723 3.340 -10.562 1.00 95.94 84 ALA A N 1
ATOM 622 C CA . ALA A 1 84 ? 12.678 2.525 -11.312 1.00 95.94 84 ALA A CA 1
ATOM 623 C C . ALA A 1 84 ? 12.804 1.102 -10.741 1.00 95.94 84 ALA A C 1
ATOM 625 O O . ALA A 1 84 ? 12.830 0.135 -11.501 1.00 95.94 84 ALA A O 1
ATOM 626 N N . ARG A 1 85 ? 12.819 0.959 -9.408 1.00 94.31 85 ARG A N 1
ATOM 627 C CA . ARG A 1 85 ? 12.833 -0.348 -8.740 1.00 94.31 85 ARG A CA 1
ATOM 628 C C . ARG A 1 85 ? 11.578 -1.160 -9.048 1.00 94.31 85 ARG A C 1
ATOM 630 O O . ARG A 1 85 ? 11.709 -2.333 -9.371 1.00 94.31 85 ARG A O 1
ATOM 637 N N . ASN A 1 86 ? 10.393 -0.551 -9.008 1.00 94.25 86 ASN A N 1
ATOM 638 C CA . ASN A 1 86 ? 9.148 -1.239 -9.360 1.00 94.25 86 ASN A CA 1
ATOM 639 C C . ASN A 1 86 ? 9.197 -1.767 -10.801 1.00 94.25 86 ASN A C 1
ATOM 641 O O . ASN A 1 86 ? 8.874 -2.927 -11.031 1.00 94.25 86 ASN A O 1
ATOM 645 N N . MET A 1 87 ? 9.695 -0.971 -11.757 1.00 93.75 87 MET A N 1
ATOM 646 C CA . MET A 1 87 ? 9.880 -1.454 -13.132 1.00 93.75 87 MET A CA 1
ATOM 647 C C . MET A 1 87 ? 10.881 -2.609 -13.217 1.00 93.75 87 MET A C 1
ATOM 649 O O . MET A 1 87 ? 10.639 -3.560 -13.950 1.00 93.75 87 MET A O 1
ATOM 653 N N . ALA A 1 88 ? 11.996 -2.539 -12.489 1.00 92.31 88 ALA A N 1
ATOM 654 C CA . ALA A 1 88 ? 13.023 -3.577 -12.522 1.00 92.31 88 ALA A CA 1
ATOM 655 C C . ALA A 1 88 ? 12.575 -4.892 -11.856 1.00 92.31 88 ALA A C 1
ATOM 657 O O . ALA A 1 88 ? 12.940 -5.965 -12.328 1.00 92.31 88 ALA A O 1
ATOM 658 N N . GLU A 1 89 ? 11.809 -4.810 -10.764 1.00 90.12 89 GLU A N 1
ATOM 659 C CA . GLU A 1 89 ? 11.379 -5.969 -9.971 1.00 90.12 89 GLU A CA 1
ATOM 660 C C . GLU A 1 89 ? 10.056 -6.573 -10.459 1.00 90.12 89 GLU A C 1
ATOM 662 O O . GLU A 1 89 ? 9.922 -7.792 -10.464 1.00 90.12 89 GLU A O 1
ATOM 667 N N . LEU A 1 90 ? 9.084 -5.741 -10.850 1.00 89.69 90 LEU A N 1
ATOM 668 C CA . LEU A 1 90 ? 7.730 -6.173 -11.226 1.00 89.69 90 LEU A CA 1
ATOM 669 C C . LEU A 1 90 ? 7.456 -6.063 -12.731 1.00 89.69 90 LEU A C 1
ATOM 671 O O . LEU A 1 90 ? 6.561 -6.727 -13.240 1.00 89.69 90 LEU A O 1
ATOM 675 N N . GLY A 1 91 ? 8.184 -5.205 -13.451 1.00 92.12 91 GLY A N 1
ATOM 676 C CA . GLY A 1 91 ? 7.885 -4.875 -14.849 1.00 92.12 91 GLY A CA 1
ATOM 677 C C . GLY A 1 91 ? 6.769 -3.839 -15.033 1.00 92.12 91 GLY A C 1
ATOM 678 O O . GLY A 1 91 ? 6.447 -3.495 -16.167 1.00 92.12 91 GLY A O 1
ATOM 679 N N . TYR A 1 92 ? 6.198 -3.316 -13.945 1.00 93.44 92 TYR A N 1
ATOM 680 C CA . TYR A 1 92 ? 5.125 -2.318 -13.944 1.00 93.44 92 TYR A CA 1
ATOM 681 C C . TYR A 1 92 ? 5.135 -1.490 -12.646 1.00 93.44 92 TYR A C 1
ATOM 683 O O . TYR A 1 92 ? 5.902 -1.761 -11.720 1.00 93.44 92 TYR A O 1
ATOM 691 N N . GLN A 1 93 ? 4.279 -0.466 -12.566 1.00 95.06 93 GLN A N 1
ATOM 692 C CA . GLN A 1 93 ? 4.027 0.262 -11.318 1.00 95.06 93 GLN A CA 1
ATOM 693 C C . GLN A 1 93 ? 2.809 -0.331 -10.598 1.00 95.06 93 GLN A C 1
ATOM 695 O O . GLN A 1 93 ? 1.745 -0.409 -11.207 1.00 95.06 93 GLN A O 1
ATOM 700 N N . PRO A 1 94 ? 2.904 -0.697 -9.307 1.00 94.88 94 PRO A N 1
ATOM 701 C CA . PRO A 1 94 ? 1.767 -1.259 -8.569 1.00 94.88 94 PRO A CA 1
ATOM 702 C C . PRO A 1 94 ? 0.640 -0.239 -8.318 1.00 94.88 94 PRO A C 1
ATOM 704 O O . PRO A 1 94 ? -0.482 -0.591 -7.946 1.00 94.88 94 PRO A O 1
ATOM 707 N N . GLY A 1 95 ? 0.948 1.040 -8.513 1.00 95.69 95 GLY A N 1
ATOM 708 C CA . GLY A 1 95 ? 0.041 2.172 -8.430 1.00 95.69 95 GLY A CA 1
ATOM 709 C C . GLY A 1 95 ? 0.804 3.478 -8.588 1.00 95.69 95 GLY A C 1
ATOM 710 O O . GLY A 1 95 ? 2.036 3.500 -8.670 1.00 95.69 95 GLY A O 1
ATOM 711 N N . HIS A 1 96 ? 0.061 4.574 -8.617 1.00 96.31 96 HIS A N 1
ATOM 712 C CA . HIS A 1 96 ? 0.603 5.919 -8.682 1.00 96.31 96 HIS A CA 1
ATOM 713 C C . HIS A 1 96 ? 0.668 6.530 -7.281 1.00 96.31 96 HIS A C 1
ATOM 715 O O . HIS A 1 96 ? -0.360 6.702 -6.626 1.00 96.31 96 HIS A O 1
ATOM 721 N N . VAL A 1 97 ? 1.874 6.878 -6.828 1.00 96.50 97 VAL A N 1
ATOM 722 C CA . VAL A 1 97 ? 2.066 7.681 -5.612 1.00 96.50 97 VAL A CA 1
ATOM 723 C C . VAL A 1 97 ? 1.766 9.137 -5.960 1.00 96.50 97 VAL A C 1
ATOM 725 O O . VAL A 1 97 ? 2.471 9.739 -6.768 1.00 96.50 97 VAL A O 1
ATOM 728 N N . GLY A 1 98 ? 0.695 9.666 -5.375 1.00 94.44 98 GLY A N 1
ATOM 729 C CA . GLY A 1 98 ? 0.188 11.011 -5.616 1.00 94.44 98 GLY A CA 1
ATOM 730 C C . GLY A 1 98 ? 0.802 12.050 -4.682 1.00 94.44 98 GLY A C 1
ATOM 731 O O . GLY A 1 98 ? 1.997 12.037 -4.371 1.00 94.44 98 GLY A O 1
ATOM 732 N N . ARG A 1 99 ? -0.026 12.995 -4.229 1.00 95.88 99 ARG A N 1
ATOM 733 C CA . ARG A 1 99 ? 0.424 14.097 -3.379 1.00 95.88 99 ARG A CA 1
ATOM 734 C C . ARG A 1 99 ? 0.862 13.591 -2.003 1.00 95.88 99 ARG A C 1
ATOM 736 O O . ARG A 1 99 ? 0.212 12.752 -1.381 1.00 95.88 99 ARG A O 1
ATOM 743 N N . ARG A 1 100 ? 1.936 14.188 -1.481 1.00 96.88 100 ARG A N 1
ATOM 744 C CA . ARG A 1 100 ? 2.305 14.077 -0.066 1.00 96.88 100 ARG A CA 1
ATOM 745 C C . ARG A 1 100 ? 1.449 15.030 0.763 1.00 96.88 100 ARG A C 1
ATOM 747 O O . ARG A 1 100 ? 1.570 16.243 0.615 1.00 96.88 100 ARG A O 1
ATOM 754 N N . MET A 1 101 ? 0.610 14.469 1.627 1.00 96.88 101 MET A N 1
ATOM 755 C CA . MET A 1 101 ? -0.304 15.219 2.496 1.00 96.88 101 MET A CA 1
ATOM 756 C C . MET A 1 101 ? 0.404 15.722 3.754 1.00 96.88 101 MET A C 1
ATOM 758 O O . MET A 1 101 ? 0.156 16.832 4.218 1.00 96.88 101 MET A O 1
ATOM 762 N N . SER A 1 102 ? 1.333 14.921 4.273 1.00 97.69 102 SER A N 1
ATOM 763 C CA . SER A 1 102 ? 2.178 15.247 5.419 1.00 97.69 102 SER A CA 1
ATOM 764 C C . SER A 1 102 ? 3.491 14.458 5.328 1.00 97.69 102 SER A C 1
ATOM 766 O O . SER A 1 102 ? 3.629 13.592 4.459 1.00 97.69 102 SER A O 1
ATOM 768 N N . PRO A 1 103 ? 4.489 14.700 6.197 1.00 97.12 103 PRO A N 1
ATOM 769 C CA . PRO A 1 103 ? 5.712 13.900 6.204 1.00 97.12 103 PRO A CA 1
ATOM 770 C C . PRO A 1 103 ? 5.466 12.387 6.295 1.00 97.12 103 PRO A C 1
ATOM 772 O O . PRO A 1 103 ? 6.297 11.624 5.818 1.00 97.12 103 PRO A O 1
ATOM 775 N N . THR A 1 104 ? 4.331 11.952 6.846 1.00 97.25 104 THR A N 1
ATOM 776 C CA . THR A 1 104 ? 3.988 10.539 7.061 1.00 97.25 104 THR A CA 1
ATOM 777 C C . THR A 1 104 ? 2.883 10.010 6.148 1.00 97.25 104 THR A C 1
ATOM 779 O O . THR A 1 104 ? 2.568 8.827 6.223 1.00 97.25 104 THR A O 1
ATOM 782 N N . GLU A 1 105 ? 2.291 10.848 5.293 1.00 98.06 105 GLU A N 1
ATOM 783 C CA . GLU A 1 105 ? 1.087 10.501 4.529 1.00 98.06 105 GLU A CA 1
ATOM 784 C C . GLU A 1 105 ? 1.229 10.811 3.037 1.00 98.06 105 GLU A C 1
ATOM 786 O O . GLU A 1 105 ? 1.606 11.921 2.642 1.00 98.06 105 GLU A O 1
ATOM 791 N N . LEU A 1 106 ? 0.875 9.832 2.204 1.00 97.69 106 LEU A N 1
ATOM 792 C CA . LEU A 1 106 ? 0.903 9.916 0.744 1.00 97.69 106 LEU A CA 1
ATOM 793 C C . LEU A 1 106 ? -0.409 9.395 0.160 1.00 97.69 106 LEU A C 1
ATOM 795 O O . LEU A 1 106 ? -0.919 8.363 0.593 1.00 97.69 106 LEU A O 1
ATOM 799 N N . GLU A 1 107 ? -0.917 10.071 -0.863 1.00 97.94 107 GLU A N 1
ATOM 800 C CA . GLU A 1 107 ? -1.963 9.511 -1.717 1.00 97.94 107 GLU A CA 1
ATOM 801 C C . GLU A 1 107 ? -1.395 8.362 -2.561 1.00 97.94 107 GLU A C 1
ATOM 803 O O . GLU A 1 107 ? -0.258 8.416 -3.040 1.00 97.94 107 GLU A O 1
ATOM 808 N N . PHE A 1 108 ? -2.202 7.328 -2.772 1.00 97.69 108 PHE A N 1
ATOM 809 C CA . PHE A 1 108 ? -1.859 6.195 -3.618 1.00 97.69 108 PHE A CA 1
ATOM 810 C C . PHE A 1 108 ? -3.061 5.755 -4.442 1.00 97.69 108 PHE A C 1
ATOM 812 O O . PHE A 1 108 ? -4.075 5.331 -3.889 1.00 97.69 108 PHE A O 1
ATOM 819 N N . ARG A 1 109 ? -2.934 5.814 -5.768 1.00 97.62 109 ARG A N 1
ATOM 820 C CA . ARG A 1 109 ? -3.936 5.281 -6.692 1.00 97.62 109 ARG A CA 1
ATOM 821 C C . ARG A 1 109 ? -3.532 3.875 -7.137 1.00 97.62 109 ARG A C 1
ATOM 823 O O . ARG A 1 109 ? -2.504 3.759 -7.807 1.00 97.62 109 ARG A O 1
ATOM 830 N N . PRO A 1 110 ? -4.293 2.822 -6.796 1.00 96.62 110 PRO A N 1
ATOM 831 C CA . PRO A 1 110 ? -3.940 1.458 -7.177 1.00 96.62 110 PRO A CA 1
ATOM 832 C C . PRO A 1 110 ? -3.983 1.259 -8.700 1.00 96.62 110 PRO A C 1
ATOM 834 O O . PRO A 1 110 ? -4.854 1.816 -9.370 1.00 96.62 110 PRO A O 1
ATOM 837 N N . SER A 1 111 ? -3.062 0.453 -9.239 1.00 95.56 111 SER A N 1
ATOM 838 C CA . SER A 1 111 ? -2.994 0.138 -10.675 1.00 95.56 111 SER A CA 1
ATOM 839 C C . SER A 1 111 ? -3.564 -1.250 -10.981 1.00 95.56 111 SER A C 1
ATOM 841 O O . SER A 1 111 ? -3.075 -2.221 -10.391 1.00 95.56 111 SER A O 1
ATOM 843 N N . PRO A 1 112 ? -4.502 -1.391 -11.939 1.00 93.12 112 PRO A N 1
ATOM 844 C CA . PRO A 1 112 ? -4.966 -2.697 -12.418 1.00 93.12 112 PRO A CA 1
ATOM 845 C C . PRO A 1 112 ? -3.842 -3.598 -12.950 1.00 93.12 112 PRO A C 1
ATOM 847 O O . PRO A 1 112 ? -3.950 -4.818 -12.901 1.00 93.12 112 PRO A O 1
ATOM 850 N N . GLU A 1 113 ? -2.720 -3.024 -13.390 1.00 92.38 113 GLU A N 1
ATOM 851 C CA . GLU A 1 113 ? -1.517 -3.750 -13.810 1.00 92.38 113 GLU A CA 1
ATOM 852 C C . GLU A 1 113 ? -0.971 -4.685 -12.721 1.00 92.38 113 GLU A C 1
ATOM 854 O O . GLU A 1 113 ? -0.280 -5.651 -13.033 1.00 92.38 113 GLU A O 1
ATOM 859 N N . SER A 1 114 ? -1.323 -4.460 -11.451 1.00 91.75 114 SER A N 1
ATOM 860 C CA . SER A 1 114 ? -0.955 -5.370 -10.365 1.00 91.75 114 SER A CA 1
ATOM 861 C C . SER A 1 114 ? -1.633 -6.735 -10.438 1.00 91.75 114 SER A C 1
ATOM 863 O O . SER A 1 114 ? -1.146 -7.648 -9.782 1.00 91.75 114 SER A O 1
ATOM 865 N N . GLU A 1 115 ? -2.711 -6.923 -11.208 1.00 86.50 115 GLU A N 1
ATOM 866 C CA . GLU A 1 115 ? -3.321 -8.251 -11.414 1.00 86.50 115 GLU A CA 1
ATOM 867 C C . GLU A 1 115 ? -2.402 -9.223 -12.151 1.00 86.50 115 GLU A C 1
ATOM 869 O O . GLU A 1 115 ? -2.599 -10.434 -12.074 1.00 86.50 115 GLU A O 1
ATOM 874 N N . TRP A 1 116 ? -1.387 -8.716 -12.853 1.00 79.31 116 TRP A N 1
ATOM 875 C CA . TRP A 1 116 ? -0.435 -9.567 -13.544 1.00 79.31 116 TRP A CA 1
ATOM 876 C C . TRP A 1 116 ? 0.358 -10.379 -12.517 1.00 79.31 116 TRP A C 1
ATOM 878 O O . TRP A 1 116 ? 1.126 -9.835 -11.715 1.00 79.31 116 TRP A O 1
ATOM 888 N N . ILE A 1 117 ? 0.136 -11.691 -12.536 1.00 71.19 117 ILE A N 1
ATOM 889 C CA . ILE A 1 117 ? 0.879 -12.683 -11.759 1.00 71.19 117 ILE A CA 1
ATOM 890 C C . ILE A 1 117 ? 2.194 -12.939 -12.496 1.00 71.19 117 ILE A C 1
ATOM 892 O O . ILE A 1 117 ? 2.164 -13.347 -13.660 1.00 71.19 117 ILE A O 1
ATOM 896 N N . ASP A 1 118 ? 3.345 -12.710 -11.851 1.00 70.88 118 ASP A N 1
ATOM 897 C CA . ASP A 1 118 ? 4.626 -13.144 -12.422 1.00 70.88 118 ASP A CA 1
ATOM 898 C C . ASP A 1 118 ? 4.823 -14.638 -12.114 1.00 70.88 118 ASP A C 1
ATOM 900 O O . ASP A 1 118 ? 5.090 -14.991 -10.962 1.00 70.88 118 ASP A O 1
ATOM 904 N N . PRO A 1 119 ? 4.763 -15.541 -13.115 1.00 64.56 119 PRO A N 1
ATOM 905 C CA . PRO A 1 119 ? 4.933 -16.978 -12.894 1.00 64.56 119 PRO A CA 1
ATOM 906 C C . PRO A 1 119 ? 6.328 -17.359 -12.363 1.00 64.56 119 PRO A C 1
ATOM 908 O O . PRO A 1 119 ? 6.558 -18.517 -12.015 1.00 64.56 119 PRO A O 1
ATOM 911 N N . ARG A 1 120 ? 7.281 -16.418 -12.317 1.00 65.44 120 ARG A N 1
ATOM 912 C CA . ARG A 1 120 ? 8.644 -16.616 -11.803 1.00 65.44 120 ARG A CA 1
ATOM 913 C C . ARG A 1 120 ? 8.825 -16.136 -10.363 1.00 65.44 120 ARG A C 1
ATOM 915 O O . ARG A 1 120 ? 9.887 -16.399 -9.798 1.00 65.44 120 ARG A O 1
ATOM 922 N N . ASP A 1 121 ? 7.843 -15.463 -9.760 1.00 66.31 121 ASP A N 1
ATOM 923 C CA . ASP A 1 121 ? 7.854 -15.147 -8.328 1.00 66.31 121 ASP A CA 1
ATOM 924 C C . ASP A 1 121 ? 7.043 -16.220 -7.575 1.00 66.31 121 ASP A C 1
ATOM 926 O O . ASP A 1 121 ? 5.824 -16.136 -7.496 1.00 66.31 121 ASP A O 1
ATOM 930 N N . PRO A 1 122 ? 7.684 -17.250 -6.985 1.00 60.09 122 PRO A N 1
ATOM 931 C CA . PRO A 1 122 ? 6.989 -18.375 -6.345 1.00 60.09 122 PRO A CA 1
ATOM 932 C C . PRO A 1 122 ? 6.211 -17.994 -5.070 1.00 60.09 122 PRO A C 1
ATOM 934 O O . PRO A 1 122 ? 5.671 -18.869 -4.397 1.00 60.09 122 PRO A O 1
ATOM 937 N N . LEU A 1 123 ? 6.234 -16.716 -4.680 1.00 56.75 123 LEU A N 1
ATOM 938 C CA . LEU A 1 123 ? 5.490 -16.140 -3.558 1.00 56.75 123 LEU A CA 1
ATOM 939 C C . LEU A 1 123 ? 4.597 -14.968 -4.006 1.00 56.75 123 LEU A C 1
ATOM 941 O O . LEU A 1 123 ? 4.152 -14.188 -3.165 1.00 56.75 123 LEU A O 1
ATOM 945 N N . ASP A 1 124 ? 4.387 -14.819 -5.314 1.00 61.81 124 ASP A N 1
ATOM 946 C CA . ASP A 1 124 ? 3.322 -14.018 -5.907 1.00 61.81 124 ASP A CA 1
ATOM 947 C C . ASP A 1 124 ? 1.999 -14.780 -5.669 1.00 61.81 124 ASP A C 1
ATOM 949 O O . ASP A 1 124 ? 1.867 -15.902 -6.166 1.00 61.81 124 ASP A O 1
ATOM 953 N N . PRO A 1 125 ? 1.112 -14.272 -4.787 1.00 59.56 125 PRO A N 1
ATOM 954 C CA . PRO A 1 125 ? -0.107 -14.974 -4.388 1.00 59.56 125 PRO A CA 1
ATOM 955 C C . PRO A 1 125 ? -1.180 -14.954 -5.477 1.00 59.56 125 PRO A C 1
ATOM 957 O O . PRO A 1 125 ? -1.283 -13.919 -6.183 1.00 59.56 125 PRO A O 1
#

Sequence (125 aa):
MTGGRAHPRATGFVEADEMRAALIDRYKVPAAAIVIEPYARHTTTNLRNATRLLMTMGAPLGRDALIVCNPGQSANLASPQFAARNMAELGYQPGHVGRRMSPTELEFRPSPESEWIDPRDPLDP

Organism: NCBI:txid643568

Radius of gyration: 14.84 Å; chains: 1; bounding box: 30×35×36 Å

pLDDT: mean 85.35, std 18.53, range [30.2, 98.06]

Secondary structure (DSSP, 8-state):
---S-PSSS--S--HHHHHHHHHHHTT---GGG--------SHHHHHHHHHHHHHHTT--TTSPEEEE--HHHHHHHTSHHHHHHHHHHHSS-SEEEEEEEETTEEEEEE-GGGG---TT-TT--